Protein AF-A0A8S3GF72-F1 (afdb_monomer_lite)

Organism: NCBI:txid392030

Foldseek 3Di:
DQEDADDDADDQEPVNLQCCCVVCVQHAYYHYEYQDDHPPHVPDDPPPPPPPLAQRENPRYQYYHYAQHACSVVCVAPPDPSYDYDPRNNYYHDDYDD

Radius of gyration: 12.98 Å; chains: 1; bounding box: 27×34×30 Å

pLDDT: mean 79.72, std 13.61, range [44.38, 94.94]

Sequence (98 aa):
VHEVLFYDERPFEHEFFLQIAQSFPLIKNLSIKNSKPQNNKLCKESKNDNQDFSIIKFPHLINLTLNLAHDNYIEELLFDTRTCLPNNVVHLNIFTIN

Secondary structure (DSSP, 8-state):
--EEEEE-SS---HHHHHHHHHH-TT--EEEEE--SPPSS-S-S----TT---PPEE-TT--EEEEEEE-HHHHIIIII-TTEE--TT--EEEEEE--

Structure (mmCIF, N/CA/C/O backbone):
data_AF-A0A8S3GF72-F1
#
_entry.id   AF-A0A8S3GF72-F1
#
loop_
_atom_site.group_PDB
_atom_site.id
_atom_site.type_symbol
_atom_site.label_atom_id
_atom_site.label_alt_id
_atom_site.label_comp_id
_atom_site.label_asym_id
_atom_site.label_entity_id
_atom_site.label_seq_id
_atom_site.pdbx_PDB_ins_code
_atom_site.Cartn_x
_atom_site.Cartn_y
_atom_site.Cartn_z
_atom_site.occupancy
_atom_site.B_iso_or_equiv
_atom_site.auth_seq_id
_atom_site.auth_comp_id
_atom_site.auth_asym_id
_atom_site.auth_atom_id
_atom_site.pdbx_PDB_model_num
ATOM 1 N N . VAL A 1 1 ? -13.316 -5.379 5.364 1.00 70.19 1 VAL A N 1
ATOM 2 C CA . VAL A 1 1 ? -12.235 -6.096 4.648 1.00 70.19 1 VAL A CA 1
ATOM 3 C C . VAL A 1 1 ? -10.912 -5.655 5.251 1.00 70.19 1 VAL A C 1
ATOM 5 O O . VAL A 1 1 ? -10.710 -4.455 5.373 1.00 70.19 1 VAL A O 1
ATOM 8 N N . HIS A 1 2 ? -10.074 -6.587 5.711 1.00 87.38 2 HIS A N 1
ATOM 9 C CA . HIS A 1 2 ? -8.775 -6.265 6.328 1.00 87.38 2 HIS A CA 1
ATOM 10 C C . HIS A 1 2 ? -7.586 -6.583 5.426 1.00 87.38 2 HIS A C 1
ATOM 12 O O . HIS A 1 2 ? -6.478 -6.145 5.717 1.00 87.38 2 HIS A O 1
ATOM 18 N N . GLU A 1 3 ? -7.823 -7.307 4.341 1.00 91.81 3 GLU A N 1
ATOM 19 C CA . GLU A 1 3 ? -6.803 -7.728 3.400 1.00 91.81 3 GLU A CA 1
ATOM 20 C C . GLU A 1 3 ? -7.320 -7.545 1.986 1.00 91.81 3 GLU A C 1
ATOM 22 O O . GLU A 1 3 ? -8.438 -7.968 1.682 1.00 91.81 3 GLU A O 1
ATOM 27 N N . VAL A 1 4 ? -6.525 -6.877 1.155 1.00 89.94 4 VAL A N 1
ATOM 28 C CA . VAL A 1 4 ? -6.845 -6.663 -0.252 1.00 89.94 4 VAL A CA 1
ATOM 29 C C . VAL A 1 4 ? -5.596 -6.861 -1.101 1.00 89.94 4 VAL A C 1
ATOM 31 O O . VAL A 1 4 ? -4.524 -6.341 -0.783 1.00 89.94 4 VAL A O 1
ATOM 34 N N . LEU A 1 5 ? -5.762 -7.610 -2.189 1.00 92.44 5 LEU A N 1
ATOM 35 C CA . LEU A 1 5 ? -4.769 -7.810 -3.235 1.00 92.44 5 LEU A CA 1
ATOM 36 C C . LEU A 1 5 ? -5.284 -7.164 -4.521 1.00 92.44 5 LEU A C 1
ATOM 38 O O . LEU A 1 5 ? -6.371 -7.503 -4.987 1.00 92.44 5 LEU A O 1
ATOM 42 N N . PHE A 1 6 ? -4.483 -6.283 -5.108 1.00 91.25 6 PHE A N 1
ATOM 43 C CA . PHE A 1 6 ? -4.771 -5.658 -6.392 1.00 91.25 6 PHE A CA 1
ATOM 44 C C . PHE A 1 6 ? -3.747 -6.060 -7.445 1.00 91.25 6 PHE A C 1
ATOM 46 O O . PHE A 1 6 ? -2.540 -6.033 -7.201 1.00 91.25 6 PHE A O 1
ATOM 53 N N . TYR A 1 7 ? -4.245 -6.396 -8.632 1.00 90.81 7 TYR A N 1
ATOM 54 C CA . TYR A 1 7 ? -3.455 -6.643 -9.830 1.00 90.81 7 TYR A CA 1
ATOM 55 C C . TYR A 1 7 ? -4.184 -6.055 -11.034 1.00 90.81 7 TYR A C 1
ATOM 57 O O . TYR A 1 7 ? -5.374 -6.308 -11.208 1.00 90.81 7 TYR A O 1
ATOM 65 N N . ASP A 1 8 ? -3.465 -5.287 -11.844 1.00 87.25 8 ASP A N 1
ATOM 66 C CA . ASP A 1 8 ? -3.961 -4.755 -13.110 1.00 87.25 8 ASP A CA 1
ATOM 67 C C . ASP A 1 8 ? -2.786 -4.598 -14.086 1.00 87.25 8 ASP A C 1
ATOM 69 O O . ASP A 1 8 ? -1.627 -4.442 -13.690 1.00 87.25 8 ASP A O 1
ATOM 73 N N . GLU A 1 9 ? -3.092 -4.662 -15.376 1.00 85.94 9 GLU A N 1
ATOM 74 C CA . GLU A 1 9 ? -2.159 -4.367 -16.460 1.00 85.94 9 GLU A CA 1
ATOM 75 C C . GLU A 1 9 ? -2.103 -2.869 -16.784 1.00 85.94 9 GLU A C 1
ATOM 77 O O . GLU A 1 9 ? -1.196 -2.428 -17.493 1.00 85.94 9 GLU A O 1
ATOM 82 N N . ARG A 1 10 ? -3.064 -2.084 -16.282 1.00 89.12 10 ARG A N 1
ATOM 83 C CA . ARG A 1 10 ? -3.086 -0.619 -16.358 1.00 89.12 10 ARG A CA 1
ATOM 84 C C . ARG A 1 10 ? -2.391 -0.011 -15.143 1.00 89.12 10 ARG A C 1
ATOM 86 O O . ARG A 1 10 ? -2.545 -0.557 -14.057 1.00 89.12 10 ARG A O 1
ATOM 93 N N . PRO A 1 11 ? -1.679 1.119 -15.278 1.00 88.25 11 PRO A N 1
ATOM 94 C CA . PRO A 1 11 ? -1.065 1.800 -14.139 1.00 88.25 11 PRO A CA 1
ATOM 95 C C . PRO A 1 11 ? -2.061 2.176 -13.038 1.00 88.25 11 PRO A C 1
ATOM 97 O O . PRO A 1 11 ? -3.185 2.590 -13.326 1.00 88.25 11 PRO A O 1
ATOM 100 N N . PHE A 1 12 ? -1.624 2.095 -11.782 1.00 89.31 12 PHE A N 1
ATOM 101 C CA . PHE A 1 12 ? -2.383 2.598 -10.637 1.00 89.31 12 PHE A CA 1
ATOM 102 C C . PHE A 1 12 ? -2.034 4.064 -10.356 1.00 89.31 12 PHE A C 1
ATOM 104 O O . PHE A 1 12 ? -1.012 4.378 -9.761 1.00 89.31 12 PHE A O 1
ATOM 111 N N . GLU A 1 13 ? -2.873 4.996 -10.784 1.00 88.88 13 GLU A N 1
ATOM 112 C CA . GLU A 1 13 ? -2.628 6.423 -10.530 1.00 88.88 13 GLU A CA 1
ATOM 113 C C . GLU A 1 13 ? -2.963 6.818 -9.082 1.00 88.88 13 GLU A C 1
ATOM 115 O O . GLU A 1 13 ? -3.570 6.048 -8.342 1.00 88.88 13 GLU A O 1
ATOM 120 N N . HIS A 1 14 ? -2.618 8.038 -8.672 1.00 85.44 14 HIS A N 1
ATOM 121 C CA . HIS A 1 14 ? -2.859 8.528 -7.307 1.00 85.44 14 HIS A CA 1
ATOM 122 C C . HIS A 1 14 ? -4.300 8.320 -6.804 1.00 85.44 14 HIS A C 1
ATOM 124 O O . HIS A 1 14 ? -4.543 7.873 -5.680 1.00 85.44 14 HIS A O 1
ATOM 130 N N . GLU A 1 15 ? -5.280 8.579 -7.672 1.00 86.12 15 GLU A N 1
ATOM 131 C CA . GLU A 1 15 ? -6.704 8.405 -7.370 1.00 86.12 15 GLU A CA 1
ATOM 132 C C . GLU A 1 15 ? -7.061 6.962 -6.991 1.00 86.12 15 GLU A C 1
ATOM 134 O O . GLU A 1 15 ? -7.969 6.746 -6.190 1.00 86.12 15 GLU A O 1
ATOM 139 N N . PHE A 1 16 ? -6.330 5.971 -7.508 1.00 89.75 16 PHE A N 1
ATOM 140 C CA . PHE A 1 16 ? -6.521 4.573 -7.138 1.00 89.75 16 PHE A CA 1
ATOM 141 C C . PHE A 1 16 ? -6.206 4.350 -5.656 1.00 89.75 16 PHE A C 1
ATOM 143 O O . PHE A 1 16 ? -7.010 3.771 -4.926 1.00 89.75 16 PHE A O 1
ATOM 150 N N . PHE A 1 17 ? -5.074 4.864 -5.176 1.00 88.56 17 PHE A N 1
ATOM 151 C CA . PHE A 1 17 ? -4.689 4.754 -3.769 1.00 88.56 17 PHE A CA 1
ATOM 152 C C . PHE A 1 17 ? -5.656 5.509 -2.854 1.00 88.56 17 PHE A C 1
ATOM 154 O O . PHE A 1 17 ? -6.014 5.006 -1.783 1.00 88.56 17 PHE A O 1
ATOM 161 N N . LEU A 1 18 ? -6.148 6.668 -3.302 1.00 88.50 18 LEU A N 1
ATOM 162 C CA . LEU A 1 18 ? -7.175 7.430 -2.595 1.00 88.50 18 LEU A CA 1
ATOM 163 C C . LEU A 1 18 ? -8.474 6.622 -2.462 1.00 88.50 18 LEU A C 1
ATOM 165 O O . LEU A 1 18 ? -9.039 6.529 -1.370 1.00 88.50 18 LEU A O 1
ATOM 169 N N . GLN A 1 19 ? -8.922 5.988 -3.547 1.00 91.12 19 GLN A N 1
ATOM 170 C CA . GLN A 1 19 ? -10.114 5.140 -3.545 1.00 91.12 19 GLN A CA 1
ATOM 171 C C . GLN A 1 19 ? -9.953 3.925 -2.628 1.00 91.12 19 GLN A C 1
ATOM 173 O O . GLN A 1 19 ? -10.905 3.577 -1.927 1.00 91.12 19 GLN A O 1
ATOM 178 N N . ILE A 1 20 ? -8.768 3.303 -2.572 1.00 91.69 20 ILE A N 1
ATOM 179 C CA . ILE A 1 20 ? -8.500 2.208 -1.627 1.00 91.69 20 ILE A CA 1
ATOM 180 C C . ILE A 1 20 ? -8.640 2.710 -0.192 1.00 91.69 20 ILE A C 1
ATOM 182 O O . ILE A 1 20 ? -9.346 2.085 0.597 1.00 91.69 20 ILE A O 1
ATOM 186 N N . ALA A 1 21 ? -8.002 3.830 0.152 1.00 90.44 21 ALA A N 1
ATOM 187 C CA . ALA A 1 21 ? -8.058 4.375 1.507 1.00 90.44 21 ALA A CA 1
ATOM 188 C C . ALA A 1 21 ? -9.498 4.709 1.937 1.00 90.44 21 ALA A C 1
ATOM 190 O O . ALA A 1 21 ? -9.890 4.417 3.067 1.00 90.44 21 ALA A O 1
ATOM 191 N N . GLN A 1 22 ? -10.306 5.261 1.026 1.00 90.88 22 GLN A N 1
ATOM 192 C CA . GLN A 1 22 ? -11.712 5.592 1.281 1.00 90.88 22 GLN A CA 1
ATOM 193 C C . GLN A 1 22 ? -12.616 4.355 1.363 1.00 90.88 22 GLN A C 1
ATOM 195 O O . GLN A 1 22 ? -13.498 4.289 2.218 1.00 90.88 22 GLN A O 1
ATOM 200 N N . SER A 1 23 ? -12.398 3.368 0.493 1.00 94.12 23 SER A N 1
ATOM 201 C CA . SER A 1 23 ? -13.225 2.154 0.425 1.00 94.12 23 SER A CA 1
ATOM 202 C C . SER A 1 23 ? -12.879 1.152 1.527 1.00 94.12 23 SER A C 1
ATOM 204 O O . SER A 1 23 ? -13.734 0.389 1.980 1.00 94.12 23 SER A O 1
ATOM 206 N N . PHE A 1 24 ? -11.624 1.154 1.981 1.00 93.56 24 PHE A N 1
ATOM 207 C CA . PHE A 1 24 ? -11.092 0.215 2.964 1.00 93.56 24 PHE A CA 1
ATOM 208 C C . PHE A 1 24 ? -10.367 0.946 4.104 1.00 93.56 24 PHE A C 1
ATOM 210 O O . PHE A 1 24 ? -9.186 0.694 4.348 1.00 93.56 24 PHE A O 1
ATOM 217 N N . PRO A 1 25 ? -11.064 1.799 4.878 1.00 92.12 25 PRO A N 1
ATOM 218 C CA . PRO A 1 25 ? -10.429 2.614 5.916 1.00 92.12 25 PRO A CA 1
ATOM 219 C C . PRO A 1 25 ? -9.772 1.779 7.025 1.00 92.12 25 PRO A C 1
ATOM 221 O O . PRO A 1 25 ? -8.865 2.254 7.699 1.00 92.12 25 PRO A O 1
ATOM 224 N N . LEU A 1 26 ? -10.206 0.525 7.206 1.00 93.81 26 LEU A N 1
ATOM 225 C CA . LEU A 1 26 ? -9.696 -0.422 8.206 1.00 93.81 26 LEU A CA 1
ATOM 226 C C . LEU A 1 26 ? -8.757 -1.492 7.614 1.00 93.81 26 LEU A C 1
ATOM 228 O O . LEU A 1 26 ? -8.593 -2.565 8.212 1.00 93.81 26 LEU A O 1
ATOM 232 N N . ILE A 1 27 ? -8.196 -1.252 6.425 1.00 94.94 27 ILE A N 1
ATOM 233 C CA . ILE A 1 27 ? -7.263 -2.184 5.788 1.00 94.94 27 ILE A CA 1
ATOM 234 C C . ILE A 1 27 ? -6.021 -2.382 6.661 1.00 94.94 27 ILE A C 1
ATOM 236 O O . ILE A 1 27 ? -5.459 -1.426 7.189 1.00 94.94 27 ILE A O 1
ATOM 240 N N . LYS A 1 28 ? -5.611 -3.643 6.816 1.00 93.56 28 LYS A N 1
ATOM 241 C CA . LYS A 1 28 ? -4.419 -4.048 7.572 1.00 93.56 28 LYS A CA 1
ATOM 242 C C . LYS A 1 28 ? -3.340 -4.614 6.660 1.00 93.56 28 LYS A C 1
ATOM 244 O O . LYS A 1 28 ? -2.166 -4.356 6.890 1.00 93.56 28 LYS A O 1
ATOM 249 N N . ASN A 1 29 ? -3.739 -5.337 5.618 1.00 93.94 29 ASN A N 1
ATOM 250 C CA . ASN A 1 29 ? -2.848 -5.953 4.645 1.00 93.94 29 ASN A CA 1
ATOM 251 C C . ASN A 1 29 ? -3.191 -5.422 3.250 1.00 93.94 29 ASN A C 1
ATOM 253 O O . ASN A 1 29 ? -4.285 -5.677 2.744 1.00 93.94 29 ASN A O 1
ATOM 257 N N . LEU A 1 30 ? -2.268 -4.693 2.632 1.00 92.62 30 LEU A N 1
ATOM 258 C CA . LEU A 1 30 ? -2.401 -4.212 1.261 1.00 92.62 30 LEU A CA 1
ATOM 259 C C . LEU A 1 30 ? -1.309 -4.848 0.410 1.00 92.62 30 LEU A C 1
ATOM 261 O O . LEU A 1 30 ? -0.121 -4.663 0.676 1.00 92.62 30 LEU A O 1
ATOM 265 N N . SER A 1 31 ? -1.710 -5.585 -0.620 1.00 92.81 31 SER A N 1
ATOM 266 C CA . SER A 1 31 ? -0.792 -6.106 -1.623 1.00 92.81 31 SER A CA 1
ATOM 267 C C . SER A 1 31 ? -1.133 -5.552 -2.998 1.00 92.81 31 SER A C 1
ATOM 269 O O . SER A 1 31 ? -2.287 -5.568 -3.421 1.00 92.81 31 SER A O 1
ATOM 271 N N . ILE A 1 32 ? -0.123 -5.040 -3.691 1.00 90.69 32 ILE A N 1
ATOM 272 C CA . ILE A 1 32 ? -0.257 -4.403 -4.995 1.00 90.69 32 ILE A CA 1
ATOM 273 C C . ILE A 1 32 ? 0.736 -5.051 -5.939 1.00 90.69 32 ILE A C 1
ATOM 275 O O . ILE A 1 32 ? 1.928 -5.136 -5.639 1.00 90.69 32 ILE A O 1
ATOM 279 N N . LYS A 1 33 ? 0.233 -5.491 -7.089 1.00 91.25 33 LYS A N 1
ATOM 280 C CA . LYS A 1 33 ? 1.032 -6.043 -8.170 1.00 91.25 33 LYS A CA 1
ATOM 281 C C . LYS A 1 33 ? 0.778 -5.266 -9.448 1.00 91.25 33 LYS A C 1
ATOM 283 O O . LYS A 1 33 ? -0.278 -5.415 -10.053 1.00 91.25 33 LYS A O 1
ATOM 288 N N . ASN A 1 34 ? 1.735 -4.439 -9.854 1.00 88.69 34 ASN A N 1
ATOM 289 C CA . ASN A 1 34 ? 1.597 -3.638 -11.065 1.00 88.69 34 ASN A CA 1
ATOM 290 C C . ASN A 1 34 ? 2.953 -3.255 -11.653 1.00 88.69 34 ASN A C 1
ATOM 292 O O . ASN A 1 34 ? 3.665 -2.410 -11.122 1.00 88.69 34 ASN A O 1
ATOM 296 N N . SER A 1 35 ? 3.282 -3.845 -12.793 1.00 87.44 35 SER A N 1
ATOM 297 C CA . SER A 1 35 ? 4.556 -3.615 -13.471 1.00 87.44 35 SER A CA 1
ATOM 298 C C . SER A 1 35 ? 4.632 -2.292 -14.230 1.00 87.44 35 SER A C 1
ATOM 300 O O . SER A 1 35 ? 5.699 -1.927 -14.714 1.00 87.44 35 SER A O 1
ATOM 302 N N . LYS A 1 36 ? 3.504 -1.606 -14.442 1.00 89.69 36 LYS A N 1
ATOM 303 C CA . LYS A 1 36 ? 3.486 -0.407 -15.279 1.00 89.69 36 LYS A CA 1
ATOM 304 C C . LYS A 1 36 ? 3.846 0.831 -14.460 1.00 89.69 36 LYS A C 1
ATOM 306 O O . LYS A 1 36 ? 3.349 0.958 -13.342 1.00 89.69 36 LYS A O 1
ATOM 311 N N . PRO A 1 37 ? 4.658 1.755 -15.000 1.00 85.69 37 PRO A N 1
ATOM 312 C CA . PRO A 1 37 ? 4.868 3.055 -14.377 1.00 85.69 37 PRO A CA 1
ATOM 313 C C . PRO A 1 37 ? 3.562 3.841 -14.317 1.00 85.69 37 PRO A C 1
ATOM 315 O O . PRO A 1 37 ? 2.745 3.763 -15.232 1.00 85.69 37 PRO A O 1
ATOM 318 N N . GLN A 1 38 ? 3.408 4.645 -13.268 1.00 84.12 38 GLN A N 1
ATOM 319 C CA . GLN A 1 38 ? 2.377 5.681 -13.213 1.00 84.12 38 GLN A CA 1
ATOM 320 C C . GLN A 1 38 ? 2.601 6.706 -14.325 1.00 84.12 38 GLN A C 1
ATOM 322 O O . GLN A 1 38 ? 3.722 7.202 -14.473 1.00 84.12 38 GLN A O 1
ATOM 327 N N . ASN A 1 39 ? 1.548 7.031 -15.072 1.00 82.19 39 ASN A N 1
ATOM 328 C CA . ASN A 1 39 ? 1.601 8.030 -16.138 1.00 82.19 39 ASN A CA 1
ATOM 329 C C . ASN A 1 39 ? 1.306 9.433 -15.604 1.00 82.19 39 ASN A C 1
ATOM 331 O O . ASN A 1 39 ? 1.904 10.403 -16.059 1.00 82.19 39 ASN A O 1
ATOM 335 N N . ASN A 1 40 ? 0.411 9.532 -14.620 1.00 72.75 40 ASN A N 1
ATOM 336 C CA . ASN A 1 40 ? -0.073 10.785 -14.047 1.00 72.75 40 ASN A CA 1
ATOM 337 C C . ASN A 1 40 ? 0.421 10.935 -12.610 1.00 72.75 40 ASN A C 1
ATOM 339 O O . ASN A 1 40 ? -0.331 11.303 -11.703 1.00 72.75 40 ASN A O 1
ATOM 343 N N . LYS A 1 41 ? 1.705 10.636 -12.392 1.00 65.62 41 LYS A N 1
ATOM 344 C CA . LYS A 1 41 ? 2.322 10.838 -11.088 1.00 65.62 41 LYS A CA 1
ATOM 345 C C . LYS A 1 41 ? 2.190 12.313 -10.727 1.00 65.62 41 LYS A C 1
ATOM 347 O O . LYS A 1 41 ? 2.729 13.174 -11.417 1.00 65.62 41 LYS A O 1
ATOM 352 N N . LEU A 1 42 ? 1.530 12.608 -9.611 1.00 64.25 42 LEU A N 1
ATOM 353 C CA . LEU A 1 42 ? 1.424 13.984 -9.131 1.00 64.25 42 LEU A CA 1
ATOM 354 C C . LEU A 1 42 ? 2.796 14.564 -8.716 1.00 64.25 42 LEU A C 1
ATOM 356 O O . LEU A 1 42 ? 2.918 15.760 -8.457 1.00 64.25 42 LEU A O 1
ATOM 360 N N . CYS A 1 43 ? 3.842 13.733 -8.626 1.00 52.97 43 CYS A N 1
ATOM 361 C CA . CYS A 1 43 ? 5.244 14.140 -8.505 1.00 52.97 43 CYS A CA 1
ATOM 362 C C . CYS A 1 43 ? 5.845 14.420 -9.883 1.00 52.97 43 CYS A C 1
ATOM 364 O O . CYS A 1 43 ? 6.658 13.643 -10.381 1.00 52.97 43 CYS A O 1
ATOM 366 N N . LYS A 1 44 ? 5.430 15.529 -10.491 1.00 48.75 44 LYS A N 1
ATOM 367 C CA . LYS A 1 44 ? 6.264 16.406 -11.321 1.00 48.75 44 LYS A CA 1
ATOM 368 C C . LYS A 1 44 ? 5.406 17.618 -11.698 1.00 48.75 44 LYS A C 1
ATOM 370 O O . LYS A 1 44 ? 4.439 17.503 -12.432 1.00 48.75 44 LYS A O 1
ATOM 375 N N . GLU A 1 45 ? 5.798 18.776 -11.166 1.00 44.38 45 GLU A N 1
ATOM 376 C CA . GLU A 1 45 ? 5.554 20.116 -11.734 1.00 44.38 45 GLU A CA 1
ATOM 377 C C . GLU A 1 45 ? 4.367 20.988 -11.287 1.00 44.38 45 GLU A C 1
ATOM 379 O O . GLU A 1 45 ? 4.367 22.159 -11.670 1.00 44.38 45 GLU A O 1
ATOM 384 N N . SER A 1 46 ? 3.441 20.595 -10.403 1.00 46.44 46 SER A N 1
ATOM 385 C CA . SER A 1 46 ? 2.483 21.600 -9.893 1.00 46.44 46 SER A CA 1
ATOM 386 C C . SER A 1 46 ? 3.083 22.438 -8.750 1.00 46.44 46 SER A C 1
ATOM 388 O O . SER A 1 46 ? 2.774 22.231 -7.580 1.00 46.44 46 SER A O 1
ATOM 390 N N . LYS A 1 47 ? 3.886 23.455 -9.092 1.00 44.78 47 LYS A N 1
ATOM 391 C CA . LYS A 1 47 ? 4.164 24.645 -8.248 1.00 44.78 47 LYS A CA 1
ATOM 392 C C . LYS A 1 47 ? 2.913 25.532 -8.068 1.00 44.78 47 LYS A C 1
ATOM 394 O O . LYS A 1 47 ? 3.007 26.754 -8.048 1.00 44.78 47 LYS A O 1
ATOM 399 N N . ASN A 1 48 ? 1.731 24.927 -8.031 1.00 46.56 48 ASN A N 1
ATOM 400 C CA . ASN A 1 48 ? 0.484 25.614 -7.749 1.00 46.56 48 ASN A CA 1
ATOM 401 C C . ASN A 1 48 ? 0.045 25.148 -6.368 1.00 46.56 48 ASN A C 1
ATOM 403 O O . ASN A 1 48 ? -0.626 24.129 -6.231 1.00 46.56 48 ASN A O 1
ATOM 407 N N . ASP A 1 49 ? 0.450 25.924 -5.367 1.00 49.88 49 ASP A N 1
ATOM 408 C CA . ASP A 1 49 ? 0.264 25.715 -3.926 1.00 49.88 49 ASP A CA 1
ATOM 409 C C . ASP A 1 49 ? -1.212 25.695 -3.454 1.00 49.88 49 ASP A C 1
ATOM 411 O O . ASP A 1 49 ? -1.477 25.881 -2.274 1.00 49.88 49 ASP A O 1
ATOM 415 N N . ASN A 1 50 ? -2.188 25.480 -4.347 1.00 47.31 50 ASN A N 1
ATOM 416 C CA . ASN A 1 50 ? -3.621 25.643 -4.060 1.00 47.31 50 ASN A CA 1
ATOM 417 C C . ASN A 1 50 ? -4.527 24.494 -4.542 1.00 47.31 50 ASN A C 1
ATOM 419 O O . ASN A 1 50 ? -5.748 24.624 -4.462 1.00 47.31 50 ASN A O 1
ATOM 423 N N . GLN A 1 51 ? -3.994 23.375 -5.041 1.00 52.69 51 GLN A N 1
ATOM 424 C CA . GLN A 1 51 ? -4.804 22.153 -5.084 1.00 52.69 51 GLN A CA 1
ATOM 425 C C . GLN A 1 51 ? -4.625 21.426 -3.753 1.00 52.69 51 GLN A C 1
ATOM 427 O O . GLN A 1 51 ? -3.578 20.831 -3.509 1.00 52.69 51 GLN A O 1
ATOM 432 N N . ASP A 1 52 ? -5.654 21.502 -2.901 1.00 54.94 52 ASP A N 1
ATOM 433 C CA . ASP A 1 52 ? -5.831 20.674 -1.701 1.00 54.94 52 ASP A CA 1
ATOM 434 C C . ASP A 1 52 ? -5.902 19.195 -2.115 1.00 54.94 52 ASP A C 1
ATOM 436 O O . ASP A 1 52 ? -6.963 18.569 -2.185 1.00 54.94 52 ASP A O 1
ATOM 440 N N . PHE A 1 53 ? -4.756 18.616 -2.460 1.00 61.06 53 PHE A N 1
ATOM 441 C CA . PHE A 1 53 ? -4.657 17.187 -2.669 1.00 61.06 53 PHE A CA 1
ATOM 442 C C . PHE A 1 53 ? -4.778 16.520 -1.306 1.00 61.06 53 PHE A C 1
ATOM 444 O O . PHE A 1 53 ? -3.962 16.722 -0.404 1.00 61.06 53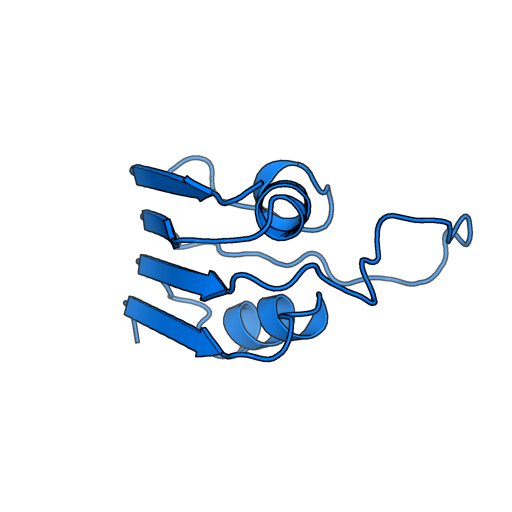 PHE A O 1
ATOM 451 N N . SER A 1 54 ? -5.855 15.756 -1.145 1.00 68.50 54 SER A N 1
ATOM 452 C CA . SER A 1 54 ? -6.146 15.055 0.097 1.00 68.50 54 SER A CA 1
ATOM 453 C C . SER A 1 54 ? -5.030 14.066 0.405 1.00 68.50 54 SER A C 1
ATOM 455 O O . SER A 1 54 ? -4.756 13.167 -0.384 1.00 68.50 54 SER A O 1
ATOM 457 N N . ILE A 1 55 ? -4.412 14.217 1.576 1.00 80.31 55 ILE A N 1
ATOM 458 C CA . ILE A 1 55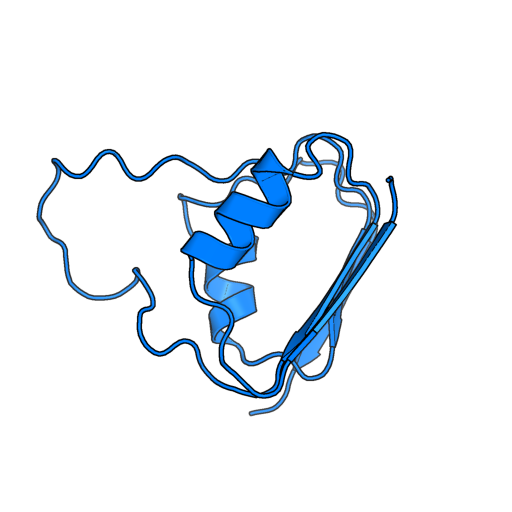 ? -3.427 13.260 2.080 1.00 80.31 55 ILE A CA 1
ATOM 459 C C . ILE A 1 55 ? -4.105 11.889 2.203 1.00 80.31 55 ILE A C 1
ATOM 461 O O . ILE A 1 55 ? -5.069 11.731 2.958 1.00 80.31 55 ILE A O 1
ATOM 465 N N . ILE A 1 56 ? -3.579 10.894 1.495 1.00 87.12 56 ILE A N 1
ATOM 466 C CA . ILE A 1 56 ? -3.996 9.500 1.579 1.00 87.12 56 ILE A CA 1
ATOM 467 C C . ILE A 1 56 ? -3.468 8.933 2.895 1.00 87.12 56 ILE A C 1
ATOM 469 O O . ILE A 1 56 ? -2.267 8.942 3.163 1.00 87.12 56 ILE A O 1
ATOM 473 N N . LYS A 1 57 ? -4.368 8.432 3.742 1.00 88.56 57 LYS A N 1
ATOM 474 C CA . LYS A 1 57 ? -4.014 7.850 5.041 1.00 88.56 57 LYS A CA 1
ATOM 475 C C . LYS A 1 57 ? -4.438 6.395 5.090 1.00 88.56 57 LYS A C 1
ATOM 477 O O . LYS A 1 57 ? -5.603 6.087 4.852 1.00 88.56 57 LYS A O 1
ATOM 482 N N . PHE A 1 58 ? -3.519 5.527 5.501 1.00 90.25 58 PHE A N 1
ATOM 483 C CA . PHE A 1 58 ? -3.802 4.117 5.767 1.00 90.25 58 PHE A CA 1
ATOM 484 C C . PHE A 1 58 ? -3.631 3.802 7.263 1.00 90.25 58 PHE A C 1
ATOM 486 O O . PHE A 1 58 ? -2.714 3.079 7.642 1.00 90.25 58 PHE A O 1
ATOM 493 N N . PRO A 1 59 ? -4.491 4.339 8.149 1.00 89.44 59 PRO A N 1
ATOM 494 C CA . PRO A 1 59 ? -4.235 4.412 9.594 1.00 89.44 59 PRO A CA 1
ATOM 495 C C . PRO A 1 59 ? -4.093 3.054 10.295 1.00 89.44 59 PRO A C 1
ATOM 497 O O . PRO A 1 59 ? -3.547 2.982 11.393 1.00 89.44 59 PRO A O 1
ATOM 500 N N . HIS A 1 60 ? -4.599 1.985 9.683 1.00 91.12 60 HIS A N 1
ATOM 501 C CA . HIS A 1 60 ? -4.582 0.638 10.248 1.00 91.12 60 HIS A CA 1
ATOM 502 C C . HIS A 1 60 ? -3.679 -0.328 9.483 1.00 91.12 60 HIS A C 1
ATOM 504 O O . HIS A 1 60 ? -3.703 -1.521 9.784 1.00 91.12 60 HIS A O 1
ATOM 510 N N . LEU A 1 61 ? -2.895 0.161 8.518 1.00 91.56 61 LEU A N 1
ATOM 511 C CA . LEU A 1 61 ? -2.037 -0.689 7.708 1.00 91.56 61 LEU A CA 1
ATOM 512 C C . LEU A 1 61 ? -0.891 -1.251 8.546 1.00 91.56 61 LEU A C 1
ATOM 514 O O . LEU A 1 61 ? -0.160 -0.521 9.205 1.00 91.56 61 LEU A O 1
ATOM 518 N N . ILE A 1 62 ? -0.749 -2.568 8.497 1.00 92.38 62 ILE A N 1
ATOM 519 C CA . ILE A 1 62 ? 0.275 -3.339 9.203 1.00 92.38 62 ILE A CA 1
ATOM 520 C C . ILE A 1 62 ? 1.253 -3.922 8.185 1.00 92.38 62 ILE A C 1
ATOM 522 O O . ILE A 1 62 ? 2.460 -3.900 8.413 1.00 92.38 62 ILE A O 1
ATOM 526 N N . ASN A 1 63 ? 0.734 -4.408 7.055 1.00 90.44 63 ASN A N 1
ATOM 527 C CA . ASN A 1 63 ? 1.510 -5.083 6.026 1.00 90.44 63 ASN A CA 1
ATOM 528 C C . ASN A 1 63 ? 1.291 -4.411 4.670 1.00 90.44 63 ASN A C 1
ATOM 530 O O . ASN A 1 63 ? 0.162 -4.365 4.173 1.00 90.44 63 ASN A O 1
ATOM 534 N N . LEU A 1 64 ? 2.378 -3.947 4.054 1.00 90.56 64 LEU A N 1
ATOM 535 C CA . LEU A 1 64 ? 2.395 -3.458 2.677 1.00 90.56 64 LEU A CA 1
ATOM 536 C C . LEU A 1 64 ? 3.280 -4.374 1.833 1.00 90.56 64 LEU A C 1
ATOM 538 O O . LEU A 1 64 ? 4.452 -4.582 2.141 1.00 90.56 64 LEU A O 1
ATOM 542 N N . THR A 1 65 ? 2.718 -4.926 0.762 1.00 91.19 65 THR A N 1
ATOM 543 C CA . THR A 1 65 ? 3.457 -5.751 -0.198 1.00 91.19 65 THR A CA 1
ATOM 544 C C . THR A 1 65 ? 3.355 -5.153 -1.592 1.00 91.19 65 THR A C 1
ATOM 546 O O . THR A 1 65 ? 2.279 -5.142 -2.184 1.00 91.19 65 THR A O 1
ATOM 549 N N . LEU A 1 66 ? 4.481 -4.703 -2.135 1.00 88.19 66 LEU A N 1
ATOM 550 C CA . LEU A 1 66 ? 4.614 -4.230 -3.510 1.00 88.19 66 LEU A CA 1
ATOM 551 C C . LEU A 1 66 ? 5.311 -5.327 -4.313 1.00 88.19 66 LEU A C 1
ATOM 553 O O . LEU A 1 66 ? 6.499 -5.568 -4.120 1.00 88.19 66 LEU A O 1
ATOM 557 N N . ASN A 1 67 ? 4.571 -6.045 -5.156 1.00 84.50 67 ASN A N 1
ATOM 558 C CA . ASN A 1 67 ? 5.077 -7.204 -5.886 1.00 84.50 67 ASN A CA 1
ATOM 559 C C . ASN A 1 67 ? 5.172 -6.918 -7.386 1.00 84.50 67 ASN A C 1
ATOM 561 O O . ASN A 1 67 ? 4.178 -6.556 -8.000 1.00 84.50 67 ASN A O 1
ATOM 565 N N . LEU A 1 68 ? 6.346 -7.095 -7.990 1.00 81.69 68 LEU A N 1
ATOM 566 C CA . LEU A 1 68 ? 6.638 -6.678 -9.367 1.00 81.69 68 LEU A CA 1
ATOM 567 C C . LEU A 1 68 ? 6.123 -5.259 -9.651 1.00 81.69 68 LEU A C 1
ATOM 569 O O . LEU A 1 68 ? 5.555 -4.996 -10.711 1.00 81.69 68 LEU A O 1
ATOM 573 N N . ALA A 1 69 ? 6.235 -4.388 -8.649 1.00 81.81 69 ALA A N 1
ATOM 574 C CA . ALA A 1 69 ? 5.717 -3.035 -8.701 1.00 81.81 69 ALA A CA 1
ATOM 575 C C . ALA A 1 69 ? 6.769 -2.109 -9.317 1.00 81.81 69 ALA A C 1
ATOM 577 O O . ALA A 1 69 ? 7.951 -2.237 -8.999 1.00 81.81 69 ALA A O 1
ATOM 578 N N . HIS A 1 70 ? 6.350 -1.175 -10.170 1.00 85.38 70 HIS A N 1
ATOM 579 C CA . HIS A 1 70 ? 7.239 -0.107 -10.633 1.00 85.38 70 HIS A CA 1
ATOM 580 C C . HIS A 1 70 ? 7.658 0.806 -9.466 1.00 85.38 70 HIS A C 1
ATOM 582 O O . HIS A 1 70 ? 6.845 1.119 -8.593 1.00 85.38 70 HIS A O 1
ATOM 588 N N . ASP A 1 71 ? 8.881 1.336 -9.496 1.00 81.88 71 ASP A N 1
ATOM 589 C CA . ASP A 1 71 ? 9.443 2.182 -8.426 1.00 81.88 71 ASP A CA 1
ATOM 590 C C . ASP A 1 71 ? 8.628 3.451 -8.119 1.00 81.88 71 ASP A C 1
ATOM 592 O O . ASP A 1 71 ? 8.711 4.019 -7.029 1.00 81.88 71 ASP A O 1
ATOM 596 N N . ASN A 1 72 ? 7.757 3.866 -9.043 1.00 82.75 72 ASN A N 1
ATOM 597 C CA . ASN A 1 72 ? 6.895 5.035 -8.865 1.00 82.75 72 ASN A CA 1
ATOM 598 C C . ASN A 1 72 ? 5.913 4.833 -7.703 1.00 82.75 72 ASN A C 1
ATOM 600 O O . ASN A 1 72 ? 5.646 5.781 -6.970 1.00 82.75 72 ASN A O 1
ATOM 604 N N . TYR A 1 73 ? 5.447 3.598 -7.496 1.00 81.69 73 TYR A N 1
ATOM 605 C CA . TYR A 1 73 ? 4.541 3.255 -6.401 1.00 81.69 73 TYR A CA 1
ATOM 606 C C . TYR A 1 73 ? 5.228 3.308 -5.039 1.00 81.69 73 TYR A C 1
ATOM 608 O O . TYR A 1 73 ? 4.597 3.649 -4.043 1.00 81.69 73 TYR A O 1
ATOM 616 N N . ILE A 1 74 ? 6.522 2.981 -4.988 1.00 81.12 74 ILE A N 1
ATOM 617 C CA . ILE A 1 74 ? 7.324 3.106 -3.768 1.00 81.12 74 ILE A CA 1
ATOM 618 C C . ILE A 1 74 ? 7.453 4.580 -3.410 1.00 81.12 74 ILE A C 1
ATOM 620 O O . ILE A 1 74 ? 7.233 4.947 -2.260 1.00 81.12 74 ILE A O 1
ATOM 624 N N . GLU A 1 75 ? 7.788 5.420 -4.391 1.00 80.50 75 GLU A N 1
ATOM 625 C CA . GLU A 1 75 ? 7.903 6.857 -4.165 1.00 80.50 75 GLU A CA 1
ATOM 626 C C . GLU A 1 75 ? 6.598 7.439 -3.638 1.00 80.50 75 GLU A C 1
ATOM 628 O O . GLU A 1 75 ? 6.617 8.112 -2.615 1.00 80.50 75 GLU A O 1
ATOM 633 N N . GLU A 1 76 ? 5.465 7.106 -4.255 1.00 82.12 76 GLU A N 1
ATOM 634 C CA . GLU A 1 76 ? 4.172 7.618 -3.811 1.00 82.12 76 GLU A CA 1
ATOM 635 C C . GLU A 1 76 ? 3.752 7.111 -2.424 1.00 82.12 76 GLU A C 1
ATOM 637 O O . GLU A 1 76 ? 3.184 7.866 -1.639 1.00 82.12 76 GLU A O 1
ATOM 642 N N . LEU A 1 77 ? 4.009 5.845 -2.091 1.00 81.69 77 LEU A N 1
ATOM 643 C CA . LEU A 1 77 ? 3.530 5.274 -0.830 1.00 81.69 77 LEU A CA 1
ATOM 644 C C . LEU A 1 77 ? 4.466 5.511 0.357 1.00 81.69 77 LEU A C 1
ATOM 646 O O . LEU A 1 77 ? 3.993 5.547 1.491 1.00 81.69 77 LEU A O 1
ATOM 650 N N . LEU A 1 78 ? 5.776 5.613 0.118 1.00 77.75 78 LEU A N 1
ATOM 651 C CA . LEU A 1 78 ? 6.789 5.662 1.179 1.00 77.75 78 LEU A CA 1
ATOM 652 C C . LEU A 1 78 ? 7.500 7.007 1.294 1.00 77.75 78 LEU A C 1
ATOM 654 O O . LEU A 1 78 ? 7.974 7.337 2.380 1.00 77.75 78 LEU A O 1
ATOM 658 N N . PHE A 1 79 ? 7.617 7.754 0.197 1.00 71.06 79 PHE A N 1
ATOM 659 C CA . PHE A 1 79 ? 8.453 8.954 0.139 1.00 71.06 79 PHE A CA 1
ATOM 660 C C . PHE A 1 79 ? 7.665 10.239 -0.170 1.00 71.06 79 PHE A C 1
ATOM 662 O O . PHE A 1 79 ? 8.179 11.331 0.069 1.00 71.06 79 PHE A O 1
ATOM 669 N N . ASP A 1 80 ? 6.427 10.137 -0.658 1.00 72.31 80 ASP A N 1
ATOM 670 C CA . ASP A 1 80 ? 5.550 11.274 -0.945 1.00 72.31 80 ASP A CA 1
ATOM 671 C C . ASP A 1 80 ? 4.862 11.776 0.333 1.00 72.31 80 ASP A C 1
ATOM 673 O O . ASP A 1 80 ? 4.286 11.012 1.107 1.00 72.31 80 ASP A O 1
ATOM 677 N N . THR A 1 81 ? 4.877 13.093 0.540 1.00 67.88 81 THR A N 1
ATOM 678 C CA . THR A 1 81 ? 4.236 13.752 1.689 1.00 67.88 81 THR A CA 1
ATOM 679 C C . THR A 1 81 ? 2.709 13.650 1.674 1.00 67.88 81 THR A C 1
ATOM 681 O O . THR A 1 81 ? 2.061 13.930 2.685 1.00 67.88 81 THR A O 1
ATOM 684 N N . ARG A 1 82 ? 2.121 13.241 0.546 1.00 72.00 82 ARG A N 1
ATOM 685 C CA . ARG A 1 82 ? 0.682 13.028 0.363 1.00 72.00 82 ARG A CA 1
ATOM 686 C C . ARG A 1 82 ? 0.230 11.627 0.735 1.00 72.00 82 ARG A C 1
ATOM 688 O O . ARG A 1 82 ? -0.977 11.420 0.803 1.00 72.00 82 ARG A O 1
ATOM 695 N N . THR A 1 83 ? 1.137 10.701 1.038 1.00 73.94 83 THR A N 1
ATOM 696 C CA . THR A 1 83 ? 0.770 9.411 1.627 1.00 73.94 83 THR A CA 1
ATOM 697 C C . THR A 1 83 ? 1.309 9.320 3.043 1.00 73.94 83 THR A C 1
ATOM 699 O O . THR A 1 83 ? 2.491 9.505 3.305 1.00 73.94 83 THR A O 1
ATOM 702 N N . CYS A 1 84 ? 0.429 9.008 3.989 1.00 76.31 84 CYS A N 1
ATOM 703 C CA . CYS A 1 84 ? 0.800 8.778 5.374 1.00 76.31 84 CYS A CA 1
ATOM 704 C C . CYS A 1 84 ? 0.553 7.312 5.725 1.00 76.31 84 CYS A C 1
ATOM 706 O O . CYS A 1 84 ? -0.593 6.872 5.900 1.00 76.31 84 CYS A O 1
ATOM 708 N N . LEU A 1 85 ? 1.651 6.563 5.829 1.00 78.38 85 LEU A N 1
ATOM 709 C CA . LEU A 1 85 ? 1.658 5.248 6.450 1.00 78.38 85 LEU A CA 1
ATOM 710 C C . LEU A 1 85 ? 1.847 5.396 7.964 1.00 78.38 85 LEU A C 1
ATOM 712 O O . LEU A 1 85 ? 2.548 6.304 8.416 1.00 78.38 85 LEU A O 1
ATOM 716 N N . PRO A 1 86 ? 1.221 4.533 8.770 1.00 77.06 86 PRO A N 1
ATOM 717 C CA . PRO A 1 86 ? 1.339 4.628 10.209 1.00 77.06 86 PRO A CA 1
ATOM 718 C C . PRO A 1 86 ? 2.703 4.073 10.659 1.00 77.06 86 PRO A C 1
ATOM 720 O O . PRO A 1 86 ? 3.264 3.167 10.046 1.00 77.06 86 PRO A O 1
ATOM 723 N N . ASN A 1 87 ? 3.239 4.585 11.772 1.00 68.62 87 ASN A N 1
ATOM 724 C CA . ASN A 1 87 ? 4.558 4.184 12.299 1.00 68.62 87 ASN A CA 1
ATOM 725 C C . ASN A 1 87 ? 4.651 2.700 12.715 1.00 68.62 87 ASN A C 1
ATOM 727 O O . ASN A 1 87 ? 5.715 2.235 13.112 1.00 68.62 87 ASN A O 1
ATOM 731 N N . ASN A 1 88 ? 3.538 1.968 12.677 1.00 68.06 88 ASN A N 1
ATOM 732 C CA . ASN A 1 88 ? 3.419 0.562 13.036 1.00 68.06 88 ASN A CA 1
ATOM 733 C C . ASN A 1 88 ? 3.234 -0.357 11.817 1.00 68.06 88 ASN A C 1
ATOM 735 O O . ASN A 1 88 ? 2.748 -1.472 11.998 1.00 68.06 88 ASN A O 1
ATOM 739 N N . VAL A 1 89 ? 3.598 0.066 10.599 1.00 71.50 89 VAL A N 1
ATOM 740 C CA . VAL A 1 89 ? 3.776 -0.890 9.493 1.00 71.50 89 VAL A CA 1
ATOM 741 C C . VAL A 1 89 ? 4.889 -1.858 9.900 1.00 71.50 89 VAL A C 1
ATOM 743 O O . VAL A 1 89 ? 6.053 -1.480 10.003 1.00 71.50 89 VAL A O 1
ATOM 746 N N . VAL A 1 90 ? 4.510 -3.100 10.199 1.00 68.50 90 VAL A N 1
ATOM 747 C CA . VAL A 1 90 ? 5.401 -4.127 10.758 1.0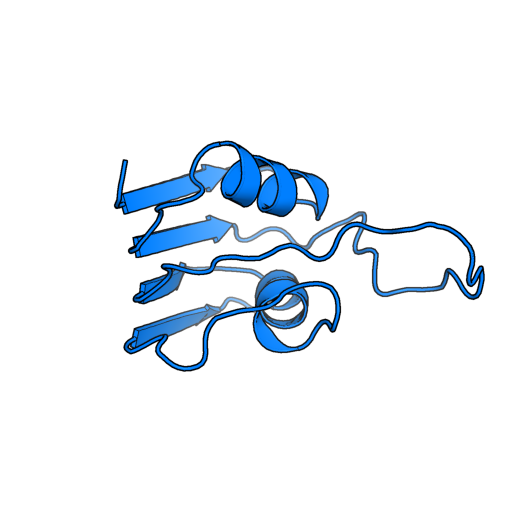0 68.50 90 VAL A CA 1
ATOM 748 C C . VAL A 1 90 ? 6.150 -4.852 9.646 1.00 68.50 90 VAL A C 1
ATOM 750 O O . VAL A 1 90 ? 7.305 -5.233 9.827 1.00 68.50 90 V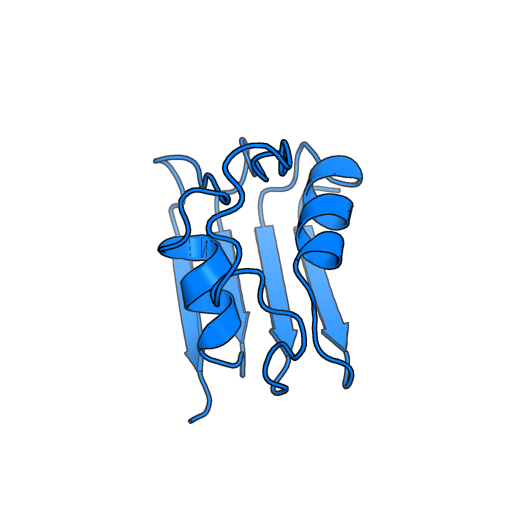AL A O 1
ATOM 753 N N . HIS A 1 91 ? 5.514 -5.023 8.485 1.00 76.50 91 HIS A N 1
ATOM 754 C CA . HIS A 1 91 ? 6.113 -5.729 7.360 1.00 76.50 91 HIS A CA 1
ATOM 755 C C . HIS A 1 91 ? 5.968 -4.936 6.062 1.00 76.50 91 HIS A C 1
ATOM 757 O O . HIS A 1 91 ? 4.864 -4.686 5.573 1.00 76.50 91 HIS A O 1
ATOM 763 N N . LEU A 1 92 ? 7.119 -4.582 5.492 1.00 81.62 92 LEU A N 1
ATOM 764 C CA . LEU A 1 92 ? 7.249 -3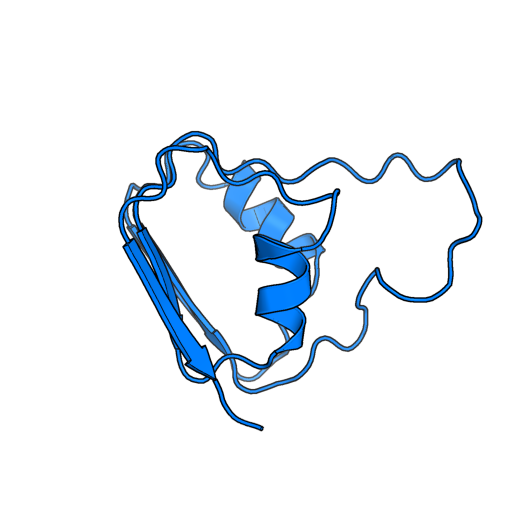.971 4.179 1.00 81.62 92 LEU A CA 1
ATOM 765 C C . LEU A 1 92 ? 7.982 -4.952 3.262 1.00 81.62 92 LEU A C 1
ATOM 767 O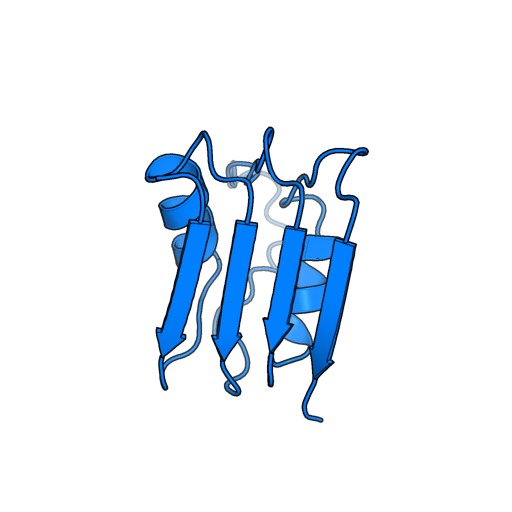 O . LEU A 1 92 ? 9.180 -5.177 3.418 1.00 81.62 92 LEU A O 1
ATOM 771 N N . ASN A 1 93 ? 7.252 -5.540 2.316 1.00 82.00 93 ASN A N 1
ATOM 772 C CA . ASN A 1 93 ? 7.806 -6.463 1.330 1.00 82.00 93 ASN A CA 1
ATOM 773 C C . ASN A 1 93 ? 7.818 -5.782 -0.038 1.00 82.00 93 ASN A C 1
ATOM 775 O O . ASN A 1 93 ? 6.759 -5.511 -0.604 1.00 82.00 93 ASN A O 1
ATOM 779 N N . ILE A 1 94 ? 9.007 -5.508 -0.566 1.00 80.25 94 ILE A N 1
ATOM 780 C CA . ILE A 1 94 ? 9.189 -4.825 -1.846 1.00 80.25 94 ILE A CA 1
ATOM 781 C C . ILE A 1 94 ? 9.909 -5.768 -2.804 1.00 80.25 94 ILE A C 1
ATOM 783 O O . ILE A 1 94 ? 11.041 -6.173 -2.556 1.00 80.25 94 ILE A O 1
ATOM 787 N N . PHE A 1 95 ? 9.247 -6.087 -3.910 1.00 78.94 95 PHE A N 1
ATOM 788 C CA . PHE A 1 95 ? 9.810 -6.798 -5.048 1.00 78.94 95 PHE A CA 1
ATOM 789 C C . PHE A 1 95 ? 9.574 -5.930 -6.280 1.00 78.94 95 PHE A C 1
ATOM 791 O O . PHE A 1 95 ? 8.455 -5.872 -6.789 1.00 78.94 95 PHE A O 1
ATOM 798 N N . THR A 1 96 ? 10.595 -5.207 -6.728 1.00 67.12 96 THR A N 1
ATOM 799 C CA . THR A 1 96 ? 10.477 -4.269 -7.851 1.00 67.12 96 THR A CA 1
ATOM 800 C C . THR A 1 96 ? 11.012 -4.864 -9.137 1.00 67.12 96 THR A C 1
ATOM 802 O O . THR A 1 96 ? 11.741 -5.858 -9.141 1.00 67.12 96 THR A O 1
ATOM 805 N N . ILE A 1 97 ? 10.602 -4.254 -10.240 1.00 66.06 97 ILE A N 1
ATOM 806 C CA . ILE A 1 97 ? 11.174 -4.483 -11.561 1.00 66.06 97 ILE A CA 1
ATOM 807 C C . ILE A 1 97 ? 11.705 -3.140 -12.071 1.00 66.06 97 ILE A C 1
ATOM 809 O O . ILE A 1 97 ? 11.019 -2.127 -11.932 1.00 66.06 97 ILE A O 1
ATOM 813 N N . ASN A 1 98 ? 12.931 -3.151 -12.600 1.00 53.44 98 ASN A N 1
ATOM 814 C CA . ASN A 1 98 ? 13.576 -1.976 -13.198 1.00 53.44 98 ASN A CA 1
ATOM 815 C C . ASN A 1 98 ? 12.945 -1.603 -14.542 1.00 53.44 98 ASN A C 1
ATOM 817 O O . ASN A 1 98 ? 12.544 -2.539 -15.276 1.00 53.44 98 ASN A O 1
#